Protein AF-X1QTD7-F1 (afdb_monomer)

Solvent-accessible surface area (backbone atoms only — not comparable to full-atom values): 6906 Å² total; per-resi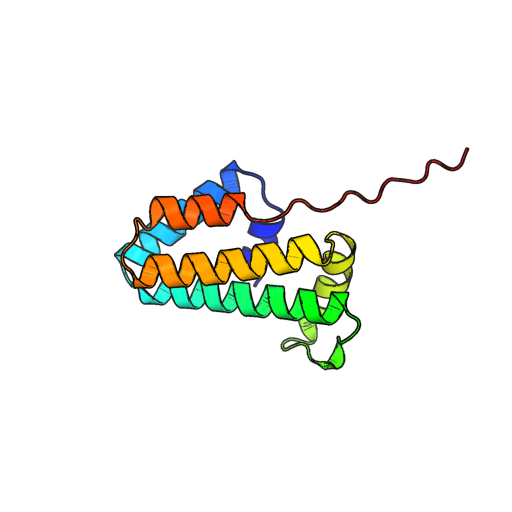due (Å²): 108,70,69,57,57,50,50,63,74,44,56,71,68,61,28,48,52,50,29,52,53,47,39,56,43,33,76,76,38,63,63,58,44,50,57,50,46,50,56,50,45,54,53,52,48,35,30,49,32,41,62,75,71,41,57,91,73,44,91,56,73,91,46,44,70,60,36,52,60,51,30,73,28,50,54,75,65,53,50,53,53,34,50,53,42,49,54,49,38,55,50,40,51,75,73,66,46,62,55,59,62,44,37,44,52,44,52,70,52,57,62,75,67,56,72,77,77,74,80,76,84,123

Organism: NCBI:txid412755

Structure (mmCIF, N/CA/C/O backbone):
data_AF-X1QTD7-F1
#
_entry.id   AF-X1QTD7-F1
#
loop_
_atom_site.group_PDB
_atom_site.id
_atom_site.type_symbol
_atom_site.label_atom_id
_atom_site.label_alt_id
_atom_site.label_comp_id
_atom_site.label_asym_id
_atom_site.label_entity_id
_atom_site.label_seq_id
_atom_site.pdbx_PDB_ins_code
_atom_site.Cartn_x
_atom_site.Cartn_y
_atom_site.Cartn_z
_atom_site.occupancy
_atom_site.B_iso_or_equiv
_atom_site.auth_seq_id
_atom_site.auth_comp_id
_atom_site.auth_asym_id
_atom_site.auth_atom_id
_atom_site.pdbx_PDB_model_num
ATOM 1 N N . ILE A 1 1 ? 5.231 9.646 5.948 1.00 81.19 1 ILE A N 1
ATOM 2 C CA . ILE A 1 1 ? 3.756 9.531 6.039 1.00 81.19 1 ILE A CA 1
ATOM 3 C C . ILE A 1 1 ? 3.070 10.509 5.088 1.00 81.19 1 ILE A C 1
ATOM 5 O O . ILE A 1 1 ? 2.343 10.047 4.223 1.00 81.19 1 ILE A O 1
ATOM 9 N N . GLU A 1 2 ? 3.385 11.810 5.117 1.00 86.69 2 GLU A N 1
ATOM 10 C CA . GLU A 1 2 ? 2.825 12.812 4.179 1.00 86.69 2 GLU A CA 1
ATOM 11 C C . GLU A 1 2 ? 2.850 12.384 2.703 1.00 86.69 2 GLU A C 1
ATOM 13 O O . GLU A 1 2 ? 1.838 12.435 2.011 1.00 86.69 2 GLU A O 1
ATOM 18 N N . ARG A 1 3 ? 3.988 11.865 2.221 1.00 90.31 3 ARG A N 1
ATOM 19 C CA . ARG A 1 3 ? 4.095 11.397 0.834 1.00 90.31 3 ARG A CA 1
ATOM 20 C C . ARG A 1 3 ? 3.134 10.249 0.499 1.00 90.31 3 ARG A C 1
ATOM 22 O O . ARG A 1 3 ? 2.594 10.226 -0.599 1.00 90.31 3 ARG A O 1
ATOM 29 N N . LEU A 1 4 ? 2.897 9.323 1.429 1.00 91.81 4 LEU A N 1
ATOM 30 C CA . LEU A 1 4 ? 1.926 8.236 1.254 1.00 91.81 4 LEU A CA 1
ATOM 31 C C . LEU A 1 4 ? 0.507 8.800 1.134 1.00 91.81 4 LEU A C 1
ATOM 33 O O . LEU A 1 4 ? -0.237 8.393 0.240 1.00 91.81 4 LEU A O 1
ATOM 37 N N . LEU A 1 5 ? 0.146 9.753 2.001 1.00 89.75 5 LEU A N 1
ATOM 38 C CA . LEU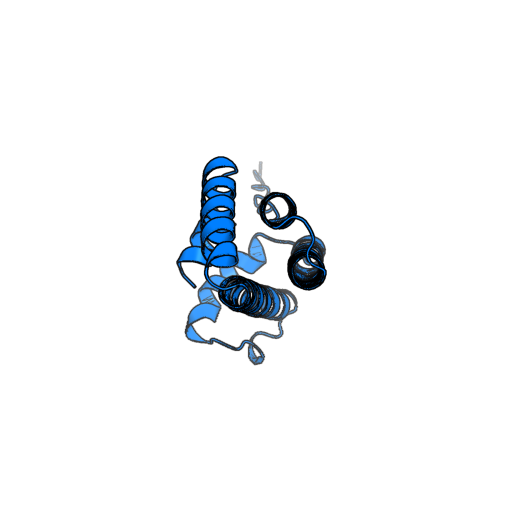 A 1 5 ? -1.168 10.403 1.985 1.00 89.75 5 LEU A CA 1
ATOM 39 C C . LEU A 1 5 ? -1.416 11.130 0.661 1.00 89.75 5 LEU A C 1
ATOM 41 O O . LEU A 1 5 ? -2.494 10.992 0.079 1.00 89.75 5 LEU A O 1
ATOM 45 N N . ASN A 1 6 ? -0.402 11.841 0.159 1.00 92.38 6 ASN A N 1
ATOM 46 C CA . ASN A 1 6 ? -0.473 12.524 -1.129 1.00 92.38 6 ASN A CA 1
ATOM 47 C C . ASN A 1 6 ? -0.720 11.519 -2.260 1.00 92.38 6 ASN A C 1
ATOM 49 O O . ASN A 1 6 ? -1.713 11.646 -2.962 1.00 92.38 6 ASN A O 1
ATOM 53 N N . ILE A 1 7 ? 0.097 10.464 -2.379 1.00 95.19 7 ILE A N 1
ATOM 54 C CA . ILE A 1 7 ? -0.051 9.461 -3.452 1.00 95.19 7 ILE A CA 1
ATOM 55 C C . ILE A 1 7 ? -1.376 8.691 -3.363 1.00 95.19 7 ILE A C 1
ATOM 57 O O . ILE A 1 7 ? -1.967 8.340 -4.384 1.00 95.19 7 ILE A O 1
ATOM 61 N N . THR A 1 8 ? -1.887 8.457 -2.154 1.00 91.56 8 THR A N 1
ATOM 62 C CA . THR A 1 8 ? -3.185 7.795 -1.970 1.00 91.56 8 THR A CA 1
ATOM 63 C C . THR A 1 8 ? -4.328 8.618 -2.576 1.00 91.56 8 THR A C 1
ATOM 65 O O . THR A 1 8 ? -5.233 8.050 -3.186 1.00 91.56 8 THR A O 1
ATOM 68 N N . ASN A 1 9 ? -4.268 9.948 -2.470 1.00 89.56 9 ASN A N 1
ATOM 69 C CA . ASN A 1 9 ? -5.277 10.859 -3.025 1.00 89.56 9 ASN A CA 1
ATOM 70 C C . ASN A 1 9 ? -4.936 11.386 -4.431 1.00 89.56 9 ASN A C 1
ATOM 72 O O . ASN A 1 9 ? -5.771 12.046 -5.043 1.00 89.56 9 ASN A O 1
ATOM 76 N N . ALA A 1 10 ? -3.735 11.092 -4.921 1.00 92.44 10 ALA A N 1
ATOM 77 C CA . ALA A 1 10 ? -3.216 11.543 -6.200 1.00 92.44 10 ALA A CA 1
ATOM 78 C C . ALA A 1 10 ? -3.923 10.894 -7.395 1.00 92.44 10 ALA A C 1
ATOM 80 O O . ALA A 1 10 ? -4.527 9.816 -7.282 1.00 92.44 10 ALA A O 1
ATOM 81 N N . ASP A 1 11 ? -3.790 11.533 -8.554 1.00 93.06 11 ASP A N 1
ATOM 82 C CA . ASP A 1 11 ? -4.270 10.983 -9.814 1.00 93.06 11 ASP A CA 1
ATOM 83 C C . ASP A 1 11 ? -3.354 9.871 -10.364 1.00 93.06 11 ASP A C 1
ATOM 85 O O . ASP A 1 11 ? -2.375 9.440 -9.748 1.00 93.06 11 ASP A O 1
ATOM 89 N N . CYS A 1 12 ? -3.708 9.337 -11.534 1.00 92.19 12 CYS A N 1
ATOM 90 C CA . CYS A 1 12 ? -2.940 8.262 -12.152 1.00 92.19 12 CYS A CA 1
ATOM 91 C C . CYS A 1 12 ? -1.519 8.715 -12.533 1.00 92.19 12 CYS A C 1
ATOM 93 O O . CYS A 1 12 ? -0.564 7.975 -12.318 1.00 92.19 12 CYS A O 1
ATOM 95 N N . GLU A 1 13 ? -1.356 9.923 -13.069 1.00 94.69 13 GLU A N 1
ATOM 96 C CA . GLU A 1 13 ? -0.067 10.421 -13.557 1.00 94.69 13 GLU A CA 1
ATOM 97 C C . GLU A 1 13 ? 0.936 10.587 -12.408 1.00 94.69 13 GLU A C 1
ATOM 99 O O . GLU A 1 13 ? 2.073 10.103 -12.474 1.00 94.69 13 GLU A O 1
ATOM 104 N N . GLU A 1 14 ? 0.491 11.186 -11.308 1.00 96.12 14 GLU A N 1
ATOM 105 C CA . GLU A 1 14 ? 1.283 11.363 -10.092 1.00 96.12 14 GLU A CA 1
ATOM 106 C C . GLU A 1 14 ? 1.677 10.016 -9.465 1.00 96.12 14 GLU A C 1
ATOM 108 O O . GLU A 1 14 ? 2.826 9.817 -9.052 1.00 96.12 14 GLU A O 1
ATOM 113 N N . ARG A 1 15 ? 0.755 9.045 -9.444 1.00 96.50 15 ARG A N 1
ATOM 114 C CA . ARG A 1 15 ? 1.036 7.690 -8.950 1.00 96.50 15 ARG A CA 1
ATOM 115 C C . ARG A 1 15 ? 2.079 6.974 -9.813 1.00 96.50 15 ARG A C 1
ATOM 117 O O . ARG A 1 15 ? 3.015 6.387 -9.273 1.00 96.50 15 ARG A O 1
ATOM 124 N N . PHE A 1 16 ? 1.979 7.046 -11.140 1.00 95.69 16 PHE A N 1
ATOM 125 C CA . PHE A 1 16 ? 2.973 6.445 -12.045 1.00 95.69 16 PHE A CA 1
ATOM 126 C C . PHE A 1 16 ? 4.340 7.138 -11.964 1.00 95.69 16 PHE A C 1
ATOM 128 O O . PHE A 1 16 ? 5.386 6.480 -12.032 1.00 95.69 16 PHE A O 1
ATOM 135 N N . THR A 1 17 ? 4.351 8.451 -11.742 1.00 97.00 17 THR A N 1
ATOM 136 C CA . THR A 1 17 ? 5.581 9.194 -11.443 1.00 97.00 17 THR A CA 1
ATOM 137 C C . THR A 1 17 ? 6.235 8.652 -10.173 1.00 97.00 17 THR A C 1
ATOM 139 O O . THR A 1 17 ? 7.421 8.314 -10.174 1.00 97.00 17 THR A O 1
ATOM 142 N N . TYR A 1 18 ? 5.455 8.445 -9.110 1.00 97.06 18 TYR A N 1
ATOM 143 C CA . TYR A 1 18 ? 5.959 7.841 -7.879 1.00 97.06 18 TYR A CA 1
ATOM 144 C C . TYR A 1 18 ? 6.4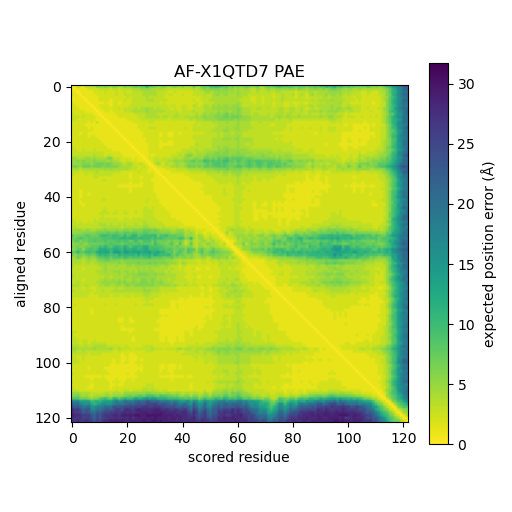47 6.395 -8.066 1.00 97.06 18 TYR A C 1
ATOM 146 O O . TYR A 1 18 ? 7.506 6.040 -7.546 1.00 97.06 18 TYR A O 1
ATOM 154 N N . ALA A 1 19 ? 5.756 5.572 -8.863 1.00 97.06 19 ALA A N 1
ATOM 155 C CA . ALA A 1 19 ? 6.242 4.235 -9.220 1.00 97.06 19 ALA A CA 1
ATOM 156 C C . ALA A 1 19 ? 7.622 4.295 -9.894 1.00 97.06 19 ALA A C 1
ATOM 158 O O . ALA A 1 19 ? 8.513 3.516 -9.554 1.00 97.06 19 ALA A O 1
ATOM 159 N N . THR A 1 20 ? 7.835 5.256 -10.797 1.00 96.94 20 THR A N 1
ATOM 160 C CA . THR A 1 20 ? 9.133 5.465 -11.459 1.00 96.94 20 THR A CA 1
ATOM 161 C C . THR A 1 20 ? 10.237 5.808 -10.456 1.00 96.94 20 THR A C 1
ATOM 163 O O . THR A 1 20 ? 11.345 5.271 -10.543 1.00 96.94 20 THR A O 1
ATOM 166 N N . GLU A 1 21 ? 9.943 6.642 -9.458 1.00 96.25 21 GLU A N 1
ATOM 167 C CA . GLU A 1 21 ? 10.892 6.942 -8.383 1.00 96.25 21 GLU A CA 1
ATOM 168 C C . GLU A 1 21 ? 11.227 5.707 -7.540 1.00 96.25 21 GLU A C 1
ATOM 170 O O . GLU A 1 21 ? 12.397 5.465 -7.232 1.00 96.25 21 GLU A O 1
ATOM 175 N N . LEU A 1 22 ? 10.225 4.896 -7.191 1.00 96.25 22 LEU A N 1
ATOM 176 C CA . LEU A 1 22 ? 10.433 3.652 -6.451 1.00 96.25 22 LEU A CA 1
ATOM 177 C C . LEU A 1 22 ? 11.284 2.655 -7.248 1.00 96.25 22 LEU A C 1
ATOM 179 O O . LEU A 1 22 ? 12.169 2.022 -6.677 1.00 96.25 22 LEU A O 1
ATOM 183 N N . VAL A 1 23 ? 11.111 2.564 -8.571 1.00 96.00 23 VAL A N 1
ATOM 184 C CA . VA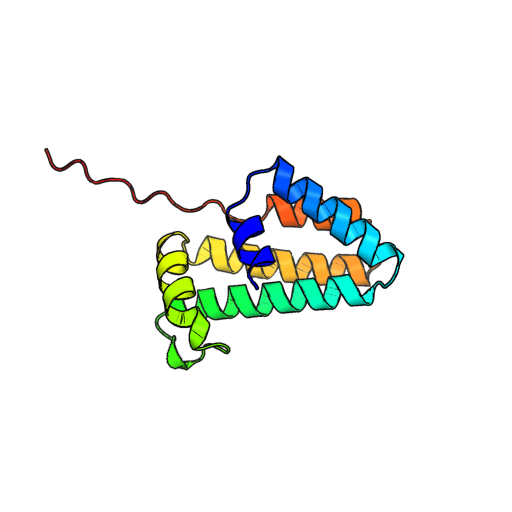L A 1 23 ? 11.976 1.747 -9.444 1.00 96.00 23 VAL A CA 1
ATOM 185 C C . VAL A 1 23 ? 13.432 2.223 -9.390 1.00 96.00 23 VAL A C 1
ATOM 187 O O . VAL A 1 23 ? 14.356 1.406 -9.280 1.00 96.00 23 VAL A O 1
ATOM 190 N N . ALA A 1 24 ? 13.657 3.540 -9.429 1.00 95.75 24 ALA A N 1
ATOM 191 C CA . ALA A 1 24 ? 14.995 4.114 -9.314 1.00 95.75 24 ALA A CA 1
ATOM 192 C C . ALA A 1 24 ? 15.627 3.805 -7.944 1.00 95.75 24 ALA A C 1
ATOM 194 O O . ALA A 1 24 ? 16.804 3.445 -7.869 1.00 95.75 24 ALA A O 1
ATOM 195 N N . GLN A 1 25 ? 14.845 3.871 -6.863 1.00 93.44 25 GLN A N 1
ATOM 196 C CA . GLN A 1 25 ? 15.293 3.482 -5.522 1.00 93.44 25 GLN A CA 1
ATOM 197 C C . GLN A 1 25 ? 15.604 1.985 -5.429 1.00 93.44 25 GLN A C 1
ATOM 199 O O . GLN A 1 25 ? 16.662 1.618 -4.916 1.00 93.44 25 GLN A O 1
ATOM 204 N N . PHE A 1 26 ? 14.742 1.128 -5.982 1.00 90.75 26 PHE A N 1
ATOM 205 C CA . PHE A 1 26 ? 14.925 -0.325 -5.991 1.00 90.75 26 PHE A CA 1
ATOM 206 C C . PHE A 1 26 ? 16.245 -0.729 -6.648 1.00 90.75 26 PHE A C 1
ATOM 208 O O . PHE A 1 26 ? 16.972 -1.578 -6.132 1.00 90.75 26 PHE A O 1
ATOM 215 N N . SER A 1 27 ? 16.574 -0.071 -7.762 1.00 89.19 27 SER A N 1
ATOM 216 C CA . SER A 1 27 ? 17.800 -0.312 -8.528 1.00 89.19 27 SER A CA 1
ATOM 217 C C . SER A 1 27 ? 19.064 0.042 -7.737 1.00 89.19 27 SER A C 1
ATOM 219 O O . SER A 1 27 ? 20.107 -0.575 -7.934 1.00 89.19 27 SER A O 1
ATOM 221 N N . ARG A 1 28 ? 18.974 1.014 -6.819 1.00 91.62 28 ARG A N 1
ATOM 222 C CA . ARG A 1 28 ? 20.084 1.439 -5.951 1.00 91.62 28 ARG A CA 1
ATOM 223 C C . ARG A 1 28 ? 20.195 0.584 -4.692 1.00 91.62 28 ARG A C 1
ATOM 225 O O . ARG A 1 28 ? 21.295 0.209 -4.298 1.00 91.62 28 ARG A O 1
ATOM 232 N N . ARG A 1 29 ? 19.062 0.307 -4.041 1.00 92.31 29 ARG A N 1
ATOM 233 C CA . ARG A 1 29 ? 18.968 -0.473 -2.802 1.00 92.31 29 ARG A CA 1
ATOM 234 C C . ARG A 1 29 ? 17.631 -1.204 -2.773 1.00 92.31 29 ARG A C 1
ATOM 236 O O . ARG A 1 29 ? 16.620 -0.618 -2.394 1.00 92.31 29 ARG A O 1
ATOM 243 N N . LYS A 1 30 ? 17.640 -2.505 -3.083 1.00 83.50 30 LYS A N 1
ATOM 244 C CA . LYS A 1 30 ? 16.429 -3.351 -3.085 1.00 83.50 30 LYS A CA 1
ATOM 245 C C . LYS A 1 30 ? 15.606 -3.225 -1.791 1.00 83.50 30 LYS A C 1
ATOM 247 O O . LYS A 1 30 ? 14.383 -3.173 -1.851 1.00 83.50 30 LYS A O 1
ATOM 252 N N . GLY A 1 31 ? 16.276 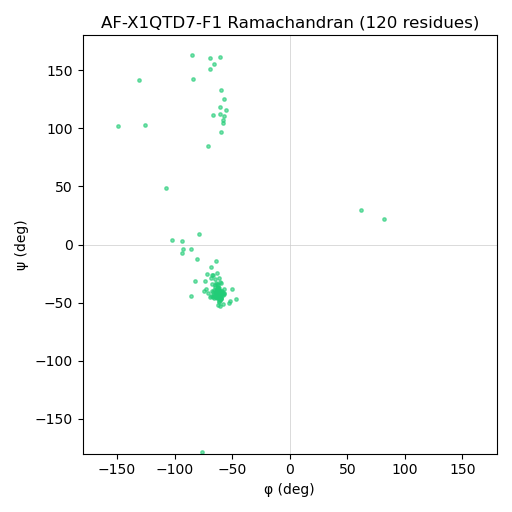-3.114 -0.638 1.00 90.88 31 GLY A N 1
ATOM 253 C CA . GLY A 1 31 ? 15.626 -2.959 0.670 1.00 90.88 31 GLY A CA 1
ATOM 254 C C . GLY A 1 31 ? 14.864 -1.643 0.866 1.00 90.88 31 GLY A C 1
ATOM 255 O O . GLY A 1 31 ? 13.886 -1.634 1.598 1.00 90.88 31 GLY A O 1
ATOM 256 N N . ALA A 1 32 ? 15.224 -0.557 0.165 1.00 92.06 32 ALA A N 1
ATOM 257 C CA . ALA A 1 32 ? 14.546 0.736 0.333 1.00 92.06 32 ALA A CA 1
ATOM 258 C C . ALA A 1 32 ? 13.059 0.667 -0.027 1.00 92.06 32 ALA A C 1
ATOM 260 O O . ALA A 1 32 ? 12.229 1.263 0.645 1.00 92.06 32 ALA A O 1
ATOM 261 N N . VAL A 1 33 ? 12.718 -0.070 -1.084 1.00 94.31 33 VAL A N 1
ATOM 262 C CA . VAL A 1 33 ? 11.316 -0.206 -1.490 1.00 94.31 33 VAL A CA 1
ATOM 263 C C . VAL A 1 33 ? 10.555 -1.121 -0.541 1.00 94.31 33 VAL A C 1
ATOM 265 O O . VAL A 1 33 ? 9.380 -0.879 -0.319 1.00 94.31 33 VAL A O 1
ATOM 268 N N . GLN A 1 34 ? 11.204 -2.120 0.062 1.00 95.81 34 GLN A N 1
ATOM 269 C CA . GLN A 1 34 ? 10.555 -2.943 1.089 1.00 95.81 34 GLN A CA 1
ATOM 270 C C . GLN A 1 34 ? 10.197 -2.095 2.316 1.00 95.81 34 GLN A C 1
ATOM 272 O O . GLN A 1 34 ? 9.050 -2.124 2.729 1.00 95.81 34 GLN A O 1
ATOM 277 N N . GLU A 1 35 ? 11.104 -1.228 2.784 1.00 95.75 35 GLU A N 1
ATOM 278 C CA . GLU A 1 35 ? 10.817 -0.269 3.868 1.00 95.75 35 GLU A CA 1
ATOM 279 C C . GLU A 1 35 ? 9.622 0.647 3.532 1.00 95.75 35 GLU A C 1
ATOM 281 O O . GLU A 1 35 ? 8.794 0.949 4.390 1.00 95.75 35 GLU A O 1
ATOM 286 N N . VAL A 1 36 ? 9.497 1.076 2.268 1.00 95.56 36 VAL A N 1
ATOM 287 C CA . VAL A 1 36 ? 8.330 1.845 1.811 1.00 95.56 36 VAL A CA 1
ATOM 288 C C . VAL A 1 36 ? 7.061 0.993 1.836 1.00 95.56 36 VAL A C 1
ATOM 290 O O . VAL A 1 36 ? 6.032 1.473 2.298 1.00 95.56 36 VAL A O 1
ATOM 293 N N . LEU A 1 37 ? 7.102 -0.247 1.348 1.00 96.75 37 LEU A N 1
ATOM 294 C CA . LEU A 1 37 ? 5.935 -1.133 1.351 1.00 96.75 37 LEU A CA 1
ATOM 295 C C . LEU A 1 37 ? 5.487 -1.488 2.772 1.00 96.75 37 LEU A C 1
ATOM 297 O O . LEU A 1 37 ? 4.284 -1.532 3.013 1.00 96.75 37 LEU A O 1
ATOM 301 N N . ASP A 1 38 ? 6.421 -1.669 3.703 1.00 95.94 38 ASP A N 1
ATOM 302 C CA . ASP A 1 38 ? 6.129 -1.905 5.119 1.00 95.94 38 ASP A CA 1
ATOM 303 C C . ASP A 1 38 ? 5.440 -0.682 5.738 1.00 95.94 38 ASP A C 1
ATOM 305 O O . ASP A 1 38 ? 4.378 -0.815 6.341 1.00 95.94 38 ASP A O 1
ATOM 309 N N . LEU A 1 39 ? 5.943 0.531 5.465 1.00 95.06 39 LEU A N 1
ATOM 310 C CA . LEU A 1 39 ? 5.282 1.774 5.884 1.00 95.06 39 LEU A CA 1
ATOM 311 C C . LEU A 1 39 ? 3.857 1.894 5.318 1.00 95.06 39 LEU A C 1
ATOM 313 O O . LEU A 1 39 ? 2.946 2.366 6.000 1.00 95.06 39 LEU A O 1
ATOM 317 N N . TRP A 1 40 ? 3.656 1.497 4.059 1.00 96.44 40 TRP A N 1
ATOM 318 C CA . TRP A 1 40 ? 2.322 1.463 3.463 1.00 96.44 40 TRP A CA 1
ATOM 319 C C . TRP A 1 40 ? 1.430 0.422 4.142 1.00 96.44 40 TRP A C 1
ATOM 321 O O . TRP A 1 40 ? 0.266 0.705 4.414 1.00 96.44 40 TRP A O 1
ATOM 331 N N . LEU A 1 41 ? 1.962 -0.761 4.439 1.00 96.31 41 LEU A N 1
ATOM 332 C CA . LEU A 1 41 ? 1.222 -1.832 5.091 1.00 96.31 41 LEU A CA 1
ATOM 333 C C . LEU A 1 41 ? 0.767 -1.433 6.499 1.00 96.31 41 LEU A C 1
ATOM 335 O O . LEU A 1 41 ? -0.405 -1.628 6.820 1.00 96.31 41 LEU A O 1
ATOM 339 N N . ASP A 1 42 ? 1.655 -0.838 7.295 1.00 94.62 42 ASP A N 1
ATOM 340 C CA . ASP A 1 42 ? 1.355 -0.367 8.650 1.00 94.62 42 ASP A CA 1
ATOM 341 C C . ASP A 1 42 ? 0.252 0.695 8.628 1.00 94.62 42 ASP A C 1
ATOM 343 O O . ASP A 1 42 ? -0.755 0.569 9.324 1.00 94.62 42 ASP A O 1
ATOM 347 N N . PHE A 1 43 ? 0.364 1.683 7.736 1.00 94.56 43 PHE A N 1
ATOM 348 C CA . PHE A 1 43 ? -0.650 2.727 7.605 1.00 94.56 43 PHE A CA 1
ATOM 349 C C . PHE A 1 43 ? -2.030 2.170 7.216 1.00 94.56 43 PHE A C 1
ATOM 351 O O . PHE A 1 43 ? -3.052 2.527 7.804 1.00 94.56 43 PHE A O 1
ATOM 358 N N . TRP A 1 44 ? -2.088 1.280 6.221 1.00 96.00 44 TRP A N 1
ATOM 359 C CA . TRP A 1 44 ? -3.359 0.703 5.771 1.00 96.00 44 TRP A CA 1
ATOM 360 C C . TRP A 1 44 ? -3.946 -0.298 6.773 1.00 96.00 44 TRP A C 1
ATOM 362 O O . TRP A 1 44 ? -5.167 -0.468 6.823 1.00 96.00 44 TRP A O 1
ATOM 372 N N . ARG A 1 45 ? -3.108 -0.924 7.605 1.00 95.44 45 ARG A N 1
ATOM 373 C CA . ARG A 1 45 ? -3.544 -1.726 8.750 1.00 95.44 45 ARG A CA 1
ATOM 374 C C . ARG A 1 45 ? -4.169 -0.854 9.837 1.00 95.44 45 ARG A C 1
ATOM 376 O O . ARG A 1 45 ? -5.233 -1.213 10.331 1.00 95.44 45 ARG A O 1
ATOM 383 N N . ASP A 1 46 ? -3.571 0.282 10.171 1.00 94.38 46 ASP A N 1
ATOM 384 C CA . ASP A 1 46 ? -4.161 1.214 11.137 1.00 94.38 46 ASP A CA 1
ATOM 385 C C . ASP A 1 46 ? -5.497 1.768 10.613 1.00 94.38 46 ASP A C 1
ATOM 387 O O . ASP A 1 46 ? -6.489 1.812 11.341 1.00 94.38 46 ASP A O 1
ATOM 391 N N . LEU A 1 47 ? -5.586 2.054 9.310 1.00 94.12 47 LEU A N 1
ATOM 392 C CA . LEU A 1 47 ? -6.848 2.427 8.663 1.00 94.12 47 LEU A CA 1
ATOM 393 C C . LEU A 1 47 ? -7.917 1.327 8.782 1.00 94.12 47 LEU A C 1
ATOM 395 O O . LEU A 1 47 ? -9.091 1.620 9.018 1.00 94.12 47 LEU A O 1
ATOM 399 N N . LEU A 1 48 ? -7.523 0.059 8.629 1.00 95.19 48 LEU A N 1
ATOM 400 C CA . LEU A 1 48 ? -8.402 -1.091 8.836 1.00 95.19 48 LEU A CA 1
ATOM 401 C C . LEU A 1 48 ? -8.904 -1.157 10.283 1.00 95.19 48 LEU A C 1
ATOM 403 O O . LEU A 1 48 ? -10.102 -1.351 10.482 1.00 95.19 48 LEU A O 1
ATOM 407 N N . LEU A 1 49 ? -8.014 -0.987 11.266 1.00 94.44 49 LEU A N 1
ATOM 408 C CA . LEU A 1 49 ? -8.348 -1.008 12.693 1.00 94.44 49 LEU A CA 1
ATOM 409 C C . LEU A 1 49 ? -9.359 0.087 13.045 1.00 94.44 49 LEU A C 1
ATOM 411 O O . LEU A 1 49 ? -10.392 -0.206 13.646 1.00 94.44 49 LEU A O 1
ATOM 415 N N . VAL A 1 50 ? -9.136 1.312 12.567 1.00 93.56 50 VAL A N 1
ATOM 416 C CA . VAL A 1 50 ? -10.089 2.419 12.731 1.00 93.56 50 VAL A CA 1
ATOM 417 C C . VAL A 1 50 ? -11.429 2.102 12.061 1.00 93.56 50 VAL A C 1
ATOM 419 O O . VAL A 1 50 ? -12.485 2.309 12.658 1.00 93.56 50 VAL A O 1
ATOM 422 N N . LYS A 1 51 ? -11.423 1.539 10.842 1.00 92.94 51 LYS A N 1
ATOM 423 C CA . LYS A 1 51 ? -12.658 1.185 10.116 1.00 92.94 51 LYS A CA 1
ATOM 424 C C . LYS A 1 51 ? -13.522 0.170 10.872 1.00 92.94 51 LYS A C 1
ATOM 426 O O . LYS A 1 51 ? -14.745 0.211 10.732 1.00 92.94 51 LYS A O 1
ATOM 431 N N . VAL A 1 52 ? -12.911 -0.735 11.638 1.00 93.88 52 VAL A N 1
ATOM 432 C CA . VAL A 1 52 ? -13.623 -1.749 12.438 1.00 93.88 52 VAL A CA 1
ATOM 433 C C . VAL A 1 52 ? -13.885 -1.318 13.886 1.00 93.88 52 VAL A C 1
ATOM 435 O O . VAL A 1 52 ? -14.463 -2.095 14.641 1.00 93.88 52 VAL A O 1
ATOM 438 N N . GLY A 1 53 ? -13.525 -0.086 14.259 1.00 90.31 53 GLY A N 1
ATOM 439 C CA . GLY A 1 53 ? -13.778 0.472 15.589 1.00 90.31 53 GLY A CA 1
ATOM 440 C C . GLY A 1 53 ? -12.762 0.071 16.661 1.00 90.31 53 GLY A C 1
ATOM 441 O O . GLY A 1 53 ? -13.095 0.140 17.837 1.00 90.31 53 GLY A O 1
ATOM 442 N N . CYS A 1 54 ? -11.555 -0.341 16.267 1.00 90.50 54 CYS A N 1
ATOM 443 C CA . CYS A 1 54 ? -10.450 -0.708 17.161 1.00 90.50 54 CYS A CA 1
ATOM 444 C C . CYS A 1 54 ? -9.340 0.360 17.145 1.00 90.50 54 CYS A C 1
ATOM 446 O O . CYS A 1 54 ? -8.167 0.039 16.933 1.00 90.50 54 CYS A O 1
ATOM 448 N N . SER A 1 55 ? -9.701 1.637 17.296 1.00 85.44 55 SER A N 1
ATOM 449 C CA . SER A 1 55 ? -8.745 2.756 17.235 1.00 85.44 55 SER A CA 1
ATOM 450 C C . SER A 1 55 ? -7.690 2.705 18.343 1.00 85.44 55 SER A C 1
ATOM 452 O O . SER A 1 55 ? -6.589 3.202 18.162 1.00 85.44 55 SER A O 1
ATOM 454 N N . GLU A 1 56 ? -7.972 2.048 19.466 1.00 84.56 56 GLU A N 1
ATOM 455 C CA . GLU A 1 56 ? -7.035 1.855 20.576 1.00 84.56 56 GLU A CA 1
ATOM 456 C C . GLU A 1 56 ? -5.803 1.005 20.219 1.00 84.56 56 GLU A C 1
ATOM 458 O O . GLU A 1 56 ? -4.836 0.975 20.978 1.00 84.56 56 GLU A O 1
ATOM 463 N N . ALA A 1 57 ? -5.844 0.298 19.087 1.0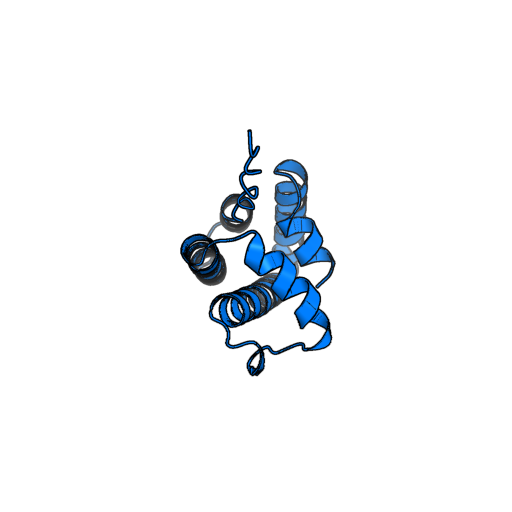0 84.00 57 ALA A N 1
ATOM 464 C CA . ALA A 1 57 ? -4.777 -0.579 18.617 1.00 84.00 57 ALA A CA 1
ATOM 465 C C . ALA A 1 57 ? -3.924 0.033 17.488 1.00 84.00 57 ALA A C 1
ATOM 467 O O . ALA A 1 57 ? -3.071 -0.674 16.948 1.00 84.00 57 ALA A O 1
ATOM 468 N N . ILE A 1 58 ? -4.158 1.297 17.106 1.00 86.81 58 ILE A N 1
ATOM 469 C CA . ILE A 1 58 ? -3.343 1.978 16.086 1.00 86.81 58 ILE A CA 1
ATOM 470 C C . ILE A 1 58 ? -1.935 2.268 16.606 1.00 86.81 58 ILE A C 1
ATOM 472 O O . ILE A 1 58 ? -1.718 2.467 17.802 1.00 86.81 58 ILE A O 1
ATOM 476 N N . THR A 1 59 ? -0.974 2.311 15.688 1.00 80.31 59 THR A N 1
ATOM 477 C CA . THR A 1 59 ? 0.445 2.471 16.023 1.00 80.31 59 THR A CA 1
ATOM 478 C C . THR A 1 59 ? 0.817 3.938 16.258 1.00 80.31 59 THR A C 1
ATOM 480 O O . THR A 1 59 ? 1.692 4.222 17.075 1.00 80.31 59 THR A O 1
ATOM 483 N N . ASP A 1 60 ? 0.146 4.869 15.571 1.00 76.62 60 ASP A N 1
ATOM 484 C CA . ASP A 1 60 ? 0.420 6.309 15.635 1.00 76.62 60 ASP A CA 1
ATOM 485 C C . ASP A 1 60 ? -0.845 7.107 15.997 1.00 76.62 60 ASP A C 1
ATOM 487 O O . ASP A 1 60 ? -1.737 7.325 15.172 1.00 76.62 60 ASP A O 1
ATOM 491 N N . VAL A 1 61 ? -0.919 7.541 17.258 1.00 75.44 61 VAL A N 1
ATOM 492 C CA . VAL A 1 61 ? -2.066 8.280 17.810 1.00 75.44 61 VAL A CA 1
ATOM 493 C C . VAL A 1 61 ? -2.193 9.676 17.193 1.00 75.44 61 VAL A C 1
ATOM 495 O O . VAL A 1 61 ? -3.308 10.169 17.026 1.00 75.44 61 VAL A O 1
ATOM 498 N N . ASP A 1 62 ? -1.090 10.296 16.764 1.00 79.69 62 ASP A N 1
ATOM 499 C CA . ASP A 1 62 ? -1.130 11.627 16.142 1.00 79.69 62 ASP A CA 1
ATOM 500 C C . ASP A 1 62 ? -1.823 11.589 14.766 1.00 79.69 62 ASP A C 1
ATOM 502 O O . ASP A 1 62 ? -2.322 12.605 14.270 1.00 79.69 62 ASP A O 1
ATOM 506 N N . LEU A 1 63 ? -1.919 10.402 14.155 1.00 82.75 63 LEU A N 1
ATOM 507 C CA . LEU A 1 63 ? -2.613 10.179 12.888 1.00 82.75 63 LEU A CA 1
ATOM 508 C C . LEU A 1 63 ? -4.071 9.754 13.043 1.00 82.75 63 LEU A C 1
ATOM 510 O O . LEU A 1 63 ? -4.760 9.655 12.024 1.00 82.75 63 LEU A O 1
ATOM 514 N N . GLU A 1 64 ? -4.570 9.547 14.264 1.00 86.19 64 GLU A N 1
ATOM 515 C CA . GLU A 1 64 ? -5.917 9.018 14.509 1.00 86.19 64 GLU A CA 1
ATOM 516 C C . GLU A 1 64 ? -6.990 9.823 13.767 1.00 86.19 64 GLU A C 1
ATOM 518 O O . GLU A 1 64 ? -7.783 9.262 13.011 1.00 86.19 64 GLU A O 1
ATOM 523 N N . ALA A 1 65 ? -6.972 11.153 13.897 1.00 87.31 65 ALA A N 1
ATOM 524 C CA . ALA A 1 65 ? -7.940 12.024 13.229 1.00 87.31 65 ALA A CA 1
ATOM 525 C C . ALA A 1 65 ? -7.895 11.882 11.695 1.00 87.31 65 ALA A C 1
ATOM 527 O O . ALA A 1 65 ? -8.934 11.839 11.034 1.00 87.31 65 ALA A O 1
ATOM 528 N N . THR A 1 66 ? -6.694 11.752 11.125 1.00 88.56 66 THR A N 1
ATOM 529 C CA . THR A 1 66 ? -6.506 11.552 9.680 1.00 88.56 66 THR A CA 1
ATOM 530 C C . THR A 1 66 ? -7.047 10.192 9.244 1.00 88.56 66 THR A C 1
ATOM 532 O O . THR A 1 66 ? -7.756 10.097 8.240 1.00 88.56 66 THR A O 1
ATOM 535 N N . LEU A 1 67 ? -6.758 9.139 10.011 1.00 90.38 67 LEU A N 1
ATOM 536 C CA . LEU A 1 67 ? -7.232 7.782 9.748 1.00 90.38 67 LEU A CA 1
ATOM 537 C C . LEU A 1 67 ? -8.756 7.686 9.849 1.00 90.38 67 LEU A C 1
ATOM 539 O O . LEU A 1 67 ? -9.374 7.061 8.991 1.00 90.38 67 LEU A O 1
ATOM 543 N N . VAL A 1 68 ? -9.376 8.346 10.831 1.00 89.31 68 VAL A N 1
ATOM 544 C CA . VAL A 1 68 ? -10.839 8.405 10.984 1.00 89.31 68 VAL A CA 1
ATOM 545 C C . VAL A 1 68 ? -11.492 9.048 9.762 1.00 89.31 68 VAL A C 1
ATOM 547 O O . VAL A 1 68 ? -12.431 8.479 9.199 1.00 89.31 68 VAL A O 1
ATOM 550 N N . GLU A 1 69 ? -10.988 10.193 9.300 1.00 89.06 69 GLU A N 1
ATOM 551 C CA . GLU A 1 69 ? -11.532 10.853 8.107 1.00 89.06 69 GLU A CA 1
ATOM 552 C C . GLU A 1 69 ? -11.307 10.031 6.831 1.00 89.06 69 GLU A C 1
ATOM 554 O O . GLU A 1 69 ? -12.203 9.917 5.988 1.00 89.06 69 GLU A O 1
ATOM 559 N N . MET A 1 70 ? -10.144 9.392 6.689 1.00 89.12 70 MET A N 1
ATOM 560 C CA . MET A 1 70 ? -9.877 8.505 5.556 1.00 89.12 70 MET A CA 1
ATOM 561 C C . MET A 1 70 ? -10.761 7.257 5.578 1.00 89.12 70 MET A C 1
ATOM 563 O O . MET A 1 70 ? -11.281 6.867 4.531 1.00 89.12 70 MET A O 1
ATOM 567 N N . ALA A 1 71 ? -10.993 6.655 6.747 1.00 90.44 71 ALA A N 1
ATOM 568 C CA . ALA A 1 71 ? -11.787 5.438 6.893 1.00 90.44 71 ALA A CA 1
ATOM 569 C C . ALA A 1 71 ? -13.233 5.645 6.431 1.00 90.44 71 ALA A C 1
ATOM 571 O O . ALA A 1 71 ? -13.866 4.711 5.937 1.00 90.44 71 ALA A O 1
ATOM 572 N N . ARG A 1 72 ? -13.769 6.868 6.523 1.00 90.38 72 ARG A N 1
ATOM 573 C CA . ARG A 1 72 ? -15.095 7.204 5.977 1.00 90.38 72 ARG A CA 1
ATOM 574 C C . ARG A 1 72 ? -15.165 7.050 4.460 1.00 90.38 72 ARG A C 1
ATOM 576 O O . ARG A 1 72 ? -16.207 6.654 3.955 1.00 90.38 72 ARG A O 1
ATOM 583 N N . GLY A 1 73 ? -14.069 7.325 3.753 1.00 91.12 73 GLY A N 1
ATOM 584 C CA . GLY A 1 73 ? -14.008 7.304 2.291 1.00 91.12 73 GLY A CA 1
ATOM 585 C C . GLY A 1 73 ? -13.713 5.941 1.667 1.00 91.12 73 GLY A C 1
ATOM 586 O O . GLY A 1 73 ? -13.692 5.854 0.446 1.00 91.12 73 GLY A O 1
ATOM 587 N N . TYR A 1 74 ? -13.458 4.895 2.455 1.00 93.69 74 TYR A N 1
ATOM 588 C CA . TYR A 1 74 ? -13.167 3.558 1.932 1.00 93.69 74 TYR A CA 1
ATOM 589 C C . TYR A 1 74 ? -14.003 2.497 2.628 1.00 93.69 74 TYR A C 1
ATOM 591 O O . TYR A 1 74 ? -14.186 2.534 3.846 1.00 93.69 74 TYR A O 1
ATOM 599 N N . ASN A 1 75 ? -14.467 1.499 1.884 1.00 93.88 75 ASN A N 1
ATOM 600 C CA . ASN A 1 75 ? -15.115 0.333 2.469 1.00 93.88 75 ASN A CA 1
ATOM 601 C C . ASN A 1 75 ? -14.089 -0.734 2.906 1.00 93.88 75 ASN A C 1
ATOM 603 O O . ASN A 1 75 ? -12.930 -0.751 2.485 1.00 93.88 75 ASN A O 1
ATOM 607 N N . LEU A 1 76 ? -14.531 -1.664 3.756 1.00 94.88 76 LEU A N 1
ATOM 608 C CA . LEU A 1 76 ? -13.677 -2.714 4.324 1.00 94.88 76 LEU A CA 1
ATOM 609 C C . LEU A 1 76 ? -13.048 -3.624 3.252 1.00 94.88 76 LEU A C 1
ATOM 611 O O . LEU A 1 76 ? -11.929 -4.110 3.413 1.00 94.88 76 LEU A O 1
ATOM 615 N N . THR A 1 77 ? -13.764 -3.864 2.153 1.00 95.81 77 THR A N 1
ATOM 616 C CA . THR A 1 77 ? -13.285 -4.691 1.042 1.00 95.81 77 THR A CA 1
ATOM 617 C C . THR A 1 77 ? -12.174 -3.989 0.264 1.00 95.81 77 THR A C 1
ATOM 619 O O . THR A 1 77 ? -11.177 -4.636 -0.042 1.00 95.81 77 THR A O 1
ATOM 622 N N . GLN A 1 78 ? -12.295 -2.684 0.003 1.00 96.88 78 GLN A N 1
ATOM 623 C CA . GLN A 1 78 ? -11.253 -1.878 -0.642 1.00 96.88 78 GLN A CA 1
ATOM 624 C C . GLN A 1 78 ? -9.967 -1.856 0.187 1.00 96.88 78 GLN A C 1
ATOM 626 O O . GLN A 1 78 ? -8.896 -2.143 -0.343 1.00 96.88 78 GLN A O 1
ATOM 631 N N . ILE A 1 79 ? -10.083 -1.586 1.493 1.00 96.88 79 ILE A N 1
ATOM 632 C CA . ILE A 1 79 ? -8.938 -1.558 2.415 1.00 96.88 79 ILE A CA 1
ATOM 633 C C . ILE A 1 79 ? -8.220 -2.914 2.403 1.00 96.88 79 ILE A C 1
ATOM 635 O O . ILE A 1 79 ? -7.016 -2.983 2.158 1.00 96.88 79 ILE A O 1
ATOM 639 N N . ARG A 1 80 ? -8.962 -4.014 2.588 1.00 97.50 80 ARG A N 1
ATOM 640 C CA . ARG A 1 80 ? -8.390 -5.369 2.595 1.00 97.50 80 ARG A CA 1
ATOM 641 C C . ARG A 1 80 ? -7.759 -5.751 1.253 1.00 97.50 80 ARG A C 1
ATOM 643 O O . ARG A 1 80 ? -6.692 -6.356 1.234 1.00 97.50 80 ARG A O 1
ATOM 650 N N . ALA A 1 81 ? -8.401 -5.414 0.135 1.00 98.06 81 ALA A N 1
ATOM 651 C CA . ALA A 1 81 ? -7.866 -5.697 -1.195 1.00 98.06 81 ALA A CA 1
ATOM 652 C C . ALA A 1 81 ? -6.536 -4.971 -1.435 1.00 98.06 81 ALA A C 1
ATOM 654 O O . ALA A 1 81 ? -5.606 -5.548 -2.005 1.00 98.06 81 ALA A O 1
ATOM 655 N N . PHE A 1 82 ? -6.420 -3.731 -0.961 1.00 98.19 82 PHE A N 1
ATOM 656 C CA . PHE A 1 82 ? -5.196 -2.971 -1.134 1.00 98.19 82 PHE A CA 1
ATOM 657 C C . PHE A 1 82 ? -4.061 -3.449 -0.220 1.00 98.19 82 PHE A C 1
ATOM 659 O O . PHE A 1 82 ? -2.943 -3.621 -0.699 1.00 98.19 82 PHE A O 1
ATOM 666 N N . ILE A 1 83 ? -4.355 -3.801 1.038 1.00 98.44 83 ILE A N 1
ATOM 667 C CA . ILE A 1 83 ? -3.406 -4.490 1.935 1.00 98.44 83 ILE A CA 1
ATOM 668 C C . ILE A 1 83 ? -2.823 -5.739 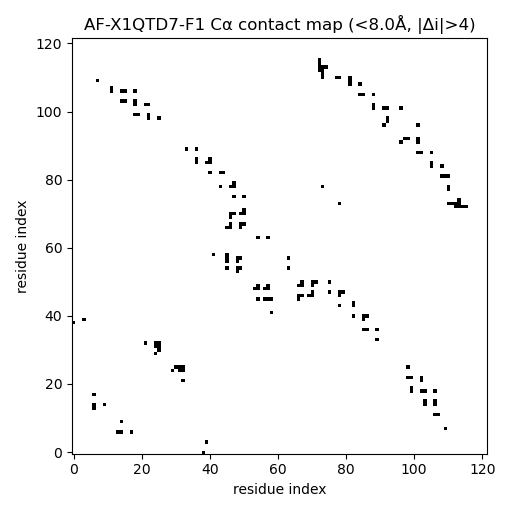1.258 1.00 98.44 83 ILE A C 1
ATOM 670 O O . ILE A 1 83 ? -1.604 -5.907 1.197 1.00 98.44 83 ILE A O 1
ATOM 674 N N . ASN A 1 84 ? -3.682 -6.582 0.677 1.00 98.50 84 ASN A N 1
ATOM 675 C CA . ASN A 1 84 ? -3.242 -7.780 -0.040 1.00 98.50 84 ASN A CA 1
ATOM 676 C C . ASN A 1 84 ? -2.369 -7.437 -1.260 1.00 98.50 84 ASN A C 1
ATOM 678 O O . ASN A 1 84 ? -1.415 -8.153 -1.558 1.00 98.50 84 ASN A O 1
ATOM 682 N N . SER A 1 85 ? -2.674 -6.339 -1.958 1.00 98.62 85 SER A N 1
ATOM 683 C CA . SER A 1 85 ? -1.896 -5.873 -3.114 1.00 98.62 85 SER A CA 1
ATOM 684 C C . SER A 1 85 ? -0.495 -5.403 -2.707 1.00 98.62 85 SER A C 1
ATOM 686 O O . SER A 1 85 ? 0.473 -5.741 -3.385 1.00 98.62 85 SER A O 1
ATOM 688 N N . ILE A 1 86 ? -0.363 -4.701 -1.572 1.00 98.56 86 ILE A N 1
ATOM 689 C CA . ILE A 1 86 ? 0.936 -4.303 -0.998 1.00 98.56 86 ILE A CA 1
ATOM 690 C C . ILE A 1 86 ? 1.768 -5.548 -0.660 1.00 98.56 86 ILE A C 1
ATOM 692 O O . ILE A 1 86 ? 2.926 -5.654 -1.071 1.00 98.56 86 ILE A O 1
ATOM 696 N N . GLN A 1 87 ? 1.172 -6.519 0.038 1.00 98.50 87 GLN A N 1
ATOM 697 C CA . GLN A 1 87 ? 1.848 -7.767 0.413 1.00 98.50 87 GLN A CA 1
ATOM 698 C C . GLN A 1 87 ? 2.308 -8.563 -0.817 1.00 98.50 87 GLN A C 1
ATOM 700 O O . GLN A 1 87 ? 3.451 -9.027 -0.867 1.00 98.50 87 GLN A O 1
ATOM 705 N N . ALA A 1 88 ? 1.442 -8.683 -1.827 1.00 98.50 88 ALA A N 1
ATOM 706 C CA . ALA A 1 88 ? 1.762 -9.355 -3.081 1.00 98.50 88 ALA A CA 1
ATOM 707 C C . ALA A 1 88 ? 2.901 -8.650 -3.831 1.00 98.50 88 ALA A C 1
ATOM 709 O O . ALA A 1 88 ? 3.822 -9.319 -4.298 1.00 98.50 88 ALA A O 1
ATOM 710 N N . ALA A 1 89 ? 2.884 -7.316 -3.901 1.00 98.31 89 ALA A N 1
ATOM 711 C CA . ALA A 1 89 ? 3.957 -6.542 -4.519 1.00 98.31 89 ALA A CA 1
ATOM 712 C C . ALA A 1 89 ? 5.301 -6.766 -3.806 1.00 98.31 89 ALA A C 1
ATOM 714 O O . ALA A 1 89 ? 6.315 -7.021 -4.458 1.00 98.31 89 ALA A O 1
ATOM 715 N N . GLY A 1 90 ? 5.308 -6.750 -2.469 1.00 97.69 90 GLY A N 1
ATOM 716 C CA . GLY A 1 90 ? 6.505 -7.029 -1.673 1.00 97.69 90 GLY A CA 1
ATOM 717 C C . GLY A 1 90 ? 7.102 -8.405 -1.970 1.00 97.69 90 GLY A C 1
ATOM 718 O O . GLY A 1 90 ? 8.317 -8.520 -2.157 1.00 97.69 90 GLY A O 1
ATOM 719 N N . GLU A 1 91 ? 6.255 -9.431 -2.083 1.00 98.06 91 GLU A N 1
ATOM 720 C CA . GLU A 1 91 ? 6.684 -10.792 -2.412 1.00 98.06 91 GLU A CA 1
ATOM 721 C C . GLU A 1 91 ? 7.193 -10.922 -3.850 1.00 98.06 91 GLU A C 1
ATOM 723 O O . GLU A 1 91 ? 8.275 -11.463 -4.075 1.00 98.06 91 GLU A O 1
ATOM 728 N N . GLN A 1 92 ? 6.480 -10.358 -4.824 1.00 98.12 92 GLN A N 1
ATOM 729 C CA . GLN A 1 92 ? 6.899 -10.363 -6.227 1.00 98.12 92 GLN A CA 1
ATOM 730 C C . GLN A 1 92 ? 8.278 -9.711 -6.406 1.00 98.12 92 GLN A C 1
ATOM 732 O O . GLN A 1 92 ? 9.132 -10.244 -7.118 1.00 98.12 92 GLN A O 1
ATOM 737 N N . LEU A 1 93 ? 8.542 -8.597 -5.712 1.00 96.69 93 LEU A N 1
ATOM 738 C CA . LEU A 1 93 ? 9.856 -7.950 -5.730 1.00 96.69 93 LEU A CA 1
ATOM 739 C C . LEU A 1 93 ? 10.956 -8.834 -5.120 1.00 96.69 93 LEU A C 1
ATOM 741 O O . LEU A 1 93 ? 12.065 -8.878 -5.659 1.00 96.69 93 LEU A O 1
ATOM 745 N N . ARG A 1 94 ? 10.672 -9.562 -4.028 1.00 95.62 94 ARG A N 1
ATOM 746 C CA . ARG A 1 94 ? 11.619 -10.529 -3.432 1.00 95.62 94 ARG A CA 1
ATOM 747 C C . ARG A 1 94 ? 11.915 -11.696 -4.371 1.00 95.62 94 ARG A C 1
ATOM 749 O O . ARG A 1 94 ? 13.057 -12.146 -4.443 1.00 95.62 94 ARG A O 1
ATOM 756 N N . GLN A 1 95 ? 10.921 -12.121 -5.143 1.00 96.38 95 GLN A N 1
ATOM 757 C CA . GLN A 1 95 ? 11.045 -13.163 -6.163 1.00 96.38 95 GLN A CA 1
ATOM 758 C C . GLN A 1 95 ? 11.676 -12.667 -7.479 1.00 96.38 95 GLN A C 1
ATOM 760 O O . GLN A 1 95 ? 11.747 -13.416 -8.449 1.00 96.38 95 GLN A O 1
ATOM 765 N N . ASN A 1 96 ? 12.201 -11.435 -7.513 1.00 93.94 96 ASN A N 1
ATOM 766 C CA . ASN A 1 96 ? 12.832 -10.807 -8.681 1.00 93.94 96 ASN A CA 1
ATOM 767 C C . ASN A 1 96 ? 11.891 -10.628 -9.890 1.00 93.94 96 ASN A C 1
ATOM 769 O O . ASN A 1 96 ? 12.353 -10.602 -11.033 1.00 93.94 96 ASN A O 1
ATOM 773 N N . ALA A 1 97 ? 10.584 -10.463 -9.658 1.00 96.50 97 ALA A N 1
A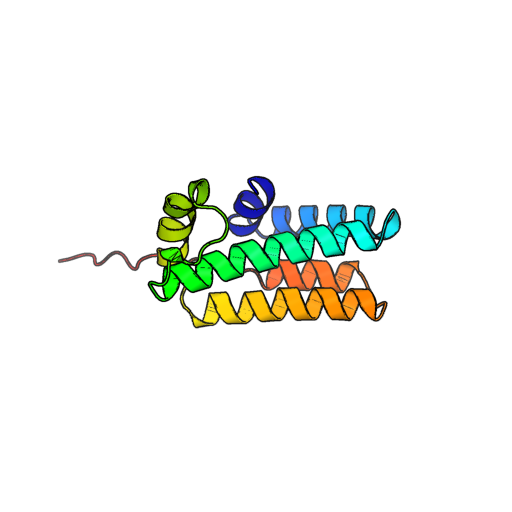TOM 774 C CA . ALA A 1 97 ? 9.672 -9.984 -10.694 1.00 96.50 97 ALA A CA 1
ATOM 775 C C . ALA A 1 97 ? 10.083 -8.581 -11.181 1.00 96.50 97 ALA A C 1
ATOM 777 O O . ALA A 1 97 ? 10.812 -7.858 -10.498 1.00 96.50 97 ALA A O 1
ATOM 778 N N . ASN A 1 98 ? 9.605 -8.180 -12.364 1.00 96.94 98 ASN A N 1
ATOM 779 C CA . ASN A 1 98 ? 9.928 -6.876 -12.948 1.00 96.94 98 ASN A CA 1
ATOM 780 C C . ASN A 1 98 ? 9.458 -5.729 -12.026 1.00 96.94 98 ASN A C 1
ATOM 782 O O . ASN A 1 98 ? 8.247 -5.518 -11.917 1.00 96.94 98 ASN A O 1
ATOM 786 N N . PRO A 1 99 ? 10.373 -4.942 -11.421 1.00 96.06 99 PRO A N 1
ATOM 787 C CA . PRO A 1 99 ? 9.992 -3.948 -10.422 1.00 96.06 99 PRO A CA 1
ATOM 788 C C . PRO A 1 99 ? 9.073 -2.858 -10.960 1.00 96.06 99 PRO A C 1
ATOM 790 O O . PRO A 1 99 ? 8.189 -2.407 -10.243 1.00 96.06 99 PRO A O 1
ATOM 793 N N . ARG A 1 100 ? 9.247 -2.456 -12.227 1.00 97.00 100 ARG A N 1
ATOM 794 C CA . ARG A 1 100 ? 8.396 -1.437 -12.848 1.00 97.00 100 ARG A CA 1
ATOM 795 C C . ARG A 1 100 ? 6.953 -1.911 -12.916 1.00 97.00 100 ARG A C 1
ATOM 797 O O . ARG A 1 100 ? 6.077 -1.229 -12.404 1.00 97.00 100 ARG A O 1
ATOM 804 N N . LEU A 1 101 ? 6.732 -3.103 -13.467 1.00 98.06 101 LEU A N 1
ATOM 805 C CA . LEU A 1 101 ? 5.386 -3.652 -13.608 1.00 98.06 101 LEU A CA 1
ATOM 806 C C . LEU A 1 101 ? 4.714 -3.845 -12.243 1.00 98.06 101 LEU A C 1
ATOM 808 O O . LEU A 1 101 ? 3.565 -3.459 -12.069 1.00 98.06 101 LEU A O 1
ATOM 812 N N . VAL A 1 102 ? 5.436 -4.409 -11.271 1.00 98.31 102 VAL A N 1
ATOM 813 C CA . VAL A 1 102 ? 4.904 -4.640 -9.919 1.00 98.31 102 VAL A CA 1
ATOM 814 C C . VAL A 1 102 ? 4.467 -3.328 -9.264 1.00 98.31 102 VAL A C 1
ATOM 816 O O . VAL A 1 102 ? 3.374 -3.245 -8.707 1.00 98.31 102 VAL A O 1
ATOM 819 N N . LEU A 1 103 ? 5.301 -2.289 -9.352 1.00 98.00 103 LEU A N 1
ATOM 820 C CA . LEU A 1 103 ? 5.030 -1.001 -8.718 1.00 98.00 103 LEU A CA 1
ATOM 821 C C . LEU A 1 103 ? 3.925 -0.218 -9.440 1.00 98.00 103 LEU A C 1
ATOM 823 O O . LEU A 1 103 ? 3.078 0.368 -8.775 1.00 98.00 103 LEU A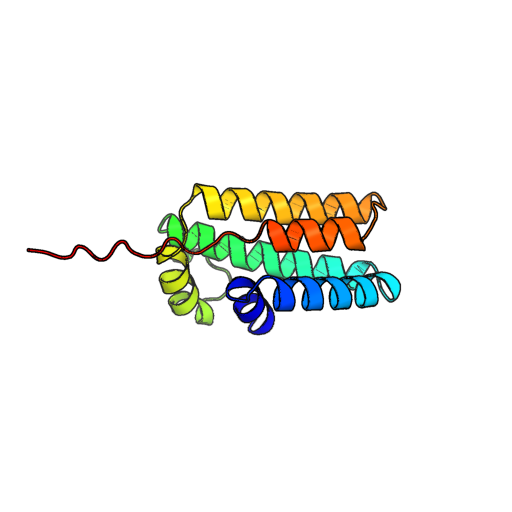 O 1
ATOM 827 N N . GLU A 1 104 ? 3.868 -0.252 -10.771 1.00 97.88 104 GLU A N 1
ATOM 828 C CA . GLU A 1 104 ? 2.772 0.349 -11.547 1.00 97.88 104 GLU A CA 1
ATOM 829 C C . GLU A 1 104 ? 1.426 -0.336 -11.257 1.00 97.88 104 GLU A C 1
ATOM 831 O O . GLU A 1 104 ? 0.416 0.334 -11.035 1.00 97.88 104 GLU A O 1
ATOM 836 N N . VAL A 1 105 ? 1.403 -1.671 -11.177 1.00 98.06 105 VAL A N 1
ATOM 837 C CA . VAL A 1 105 ? 0.195 -2.429 -10.807 1.00 98.06 105 VAL A CA 1
ATOM 838 C C . VAL A 1 105 ? -0.245 -2.103 -9.381 1.00 98.06 105 VAL A C 1
ATOM 840 O O . VAL A 1 105 ? -1.441 -1.926 -9.135 1.00 98.06 105 VAL A O 1
ATOM 843 N N . LEU A 1 106 ? 0.694 -1.964 -8.442 1.00 98.31 106 LEU A N 1
ATOM 844 C CA . LEU A 1 106 ? 0.376 -1.530 -7.083 1.00 98.31 106 LEU A CA 1
ATOM 845 C C . LEU A 1 106 ? -0.283 -0.143 -7.081 1.00 98.31 106 LEU A C 1
ATOM 847 O O . LEU A 1 106 ? -1.301 0.045 -6.420 1.00 98.31 106 LEU A O 1
ATOM 851 N N . MET A 1 107 ? 0.244 0.806 -7.860 1.00 97.50 107 MET A N 1
ATOM 852 C CA . MET A 1 107 ? -0.323 2.154 -7.986 1.00 97.50 107 MET A CA 1
ATOM 853 C C . MET A 1 107 ? -1.749 2.160 -8.549 1.00 97.50 107 MET A C 1
ATOM 855 O O . MET A 1 107 ? -2.609 2.901 -8.067 1.00 97.50 107 MET A O 1
ATOM 859 N N . LEU A 1 108 ? -2.023 1.306 -9.538 1.00 96.88 108 LEU A N 1
ATOM 860 C CA . LEU A 1 108 ? -3.368 1.106 -10.086 1.00 96.88 108 LEU A CA 1
ATOM 861 C C . LEU A 1 108 ? -4.329 0.454 -9.083 1.00 96.88 108 LEU A C 1
ATOM 863 O O . LEU A 1 108 ? -5.538 0.654 -9.174 1.00 96.88 108 LEU A O 1
ATOM 867 N N . SER A 1 109 ? -3.795 -0.310 -8.130 1.00 97.00 109 SER A N 1
ATOM 868 C CA . SER A 1 109 ? -4.578 -1.023 -7.116 1.00 97.00 109 SER A CA 1
ATOM 869 C C . SER A 1 109 ? -5.007 -0.132 -5.947 1.00 97.00 109 SER A C 1
ATOM 871 O O . SER A 1 109 ? -5.864 -0.545 -5.166 1.00 97.00 109 SER A O 1
ATOM 873 N N . ILE A 1 110 ? -4.447 1.080 -5.818 1.00 95.75 110 ILE A N 1
ATOM 874 C CA . ILE A 1 110 ? -4.876 2.044 -4.798 1.00 95.75 110 ILE A CA 1
ATOM 875 C C . ILE A 1 110 ? -6.356 2.378 -5.045 1.00 95.75 110 ILE A C 1
ATOM 877 O O . ILE A 1 110 ? -6.688 2.925 -6.109 1.00 95.75 110 ILE A O 1
ATOM 881 N N . PRO A 1 111 ? -7.250 2.085 -4.083 1.00 94.44 111 PRO A N 1
ATOM 882 C CA . PRO A 1 111 ? -8.679 2.237 -4.282 1.00 94.44 111 PRO A CA 1
ATOM 883 C C . PRO A 1 111 ? -9.050 3.707 -4.465 1.00 94.44 111 PRO A C 1
ATOM 885 O O . PRO A 1 111 ? -8.365 4.622 -4.005 1.00 94.44 111 PRO A O 1
ATOM 888 N N . ARG A 1 112 ? -10.174 3.938 -5.141 1.00 90.50 112 ARG A N 1
ATOM 889 C CA . ARG A 1 112 ? -10.797 5.260 -5.196 1.00 90.50 112 ARG A CA 1
ATOM 890 C C . ARG A 1 112 ? -11.665 5.446 -3.963 1.00 90.50 112 ARG A C 1
ATOM 892 O O . ARG A 1 112 ? -12.326 4.497 -3.538 1.00 90.50 112 ARG A O 1
ATOM 899 N N . ARG A 1 113 ? -11.670 6.663 -3.420 1.00 87.75 113 ARG A N 1
ATOM 900 C CA . ARG A 1 113 ? -12.593 7.022 -2.346 1.00 87.75 113 ARG A CA 1
ATOM 901 C C . ARG A 1 113 ? -14.021 6.849 -2.855 1.00 87.75 113 ARG A C 1
ATOM 903 O O . ARG A 1 113 ? -14.337 7.291 -3.958 1.00 87.75 113 ARG A O 1
ATOM 910 N N . GLU A 1 114 ? -14.861 6.194 -2.069 1.00 81.06 114 GLU A N 1
ATOM 911 C CA . GLU A 1 114 ? -16.300 6.241 -2.278 1.00 81.06 114 GLU A CA 1
ATOM 912 C C . GLU A 1 114 ? -16.731 7.676 -1.987 1.00 81.06 114 GLU A C 1
ATOM 914 O O . GLU A 1 114 ? -16.617 8.161 -0.859 1.00 81.06 114 GLU A O 1
ATOM 919 N N . GLU A 1 115 ? -17.144 8.398 -3.028 1.00 61.38 115 GLU A N 1
ATOM 920 C CA . GLU A 1 115 ? -17.810 9.677 -2.835 1.00 61.38 115 GLU A CA 1
ATOM 921 C C . GLU A 1 115 ? -19.033 9.414 -1.959 1.00 61.38 115 GLU A C 1
ATOM 923 O O . GLU A 1 115 ? -19.855 8.547 -2.271 1.00 61.38 115 GLU A O 1
ATOM 928 N N . ALA A 1 116 ? -19.140 10.130 -0.837 1.00 55.06 116 ALA A N 1
ATOM 929 C CA . ALA A 1 116 ? -20.371 10.129 -0.070 1.00 55.06 116 ALA A CA 1
ATOM 930 C C . ALA A 1 116 ? -21.467 10.587 -1.032 1.00 55.06 116 ALA A C 1
ATOM 932 O O . ALA A 1 116 ? -21.451 11.732 -1.487 1.00 55.06 116 ALA A O 1
ATOM 933 N N . ILE A 1 117 ? -22.368 9.672 -1.394 1.00 51.69 117 ILE A N 1
ATOM 934 C CA . ILE A 1 117 ? -23.530 9.991 -2.212 1.00 51.69 117 ILE A CA 1
ATOM 935 C C . ILE A 1 117 ? -24.262 11.069 -1.424 1.00 51.69 117 ILE A C 1
ATOM 937 O O . ILE A 1 117 ? -24.841 10.787 -0.375 1.00 51.69 117 ILE A O 1
ATOM 941 N N . GLY A 1 118 ? -24.154 12.319 -1.875 1.00 46.25 118 GLY A N 1
ATOM 942 C CA . GLY A 1 118 ? -24.899 13.415 -1.293 1.00 46.25 118 GLY A CA 1
ATOM 943 C C . GLY A 1 118 ? -26.364 13.045 -1.418 1.00 46.25 118 GLY A C 1
ATOM 944 O O . GLY A 1 118 ? -26.901 13.041 -2.528 1.00 46.25 118 GLY A O 1
ATOM 945 N N . VAL A 1 119 ? -26.986 12.684 -0.297 1.00 46.59 119 VAL A N 1
ATOM 946 C CA . VAL A 1 119 ? -28.435 12.621 -0.192 1.00 46.59 119 VAL A CA 1
ATOM 947 C C . VAL A 1 119 ? -28.895 14.040 -0.498 1.00 46.59 119 VAL A C 1
ATOM 949 O O . VAL A 1 119 ? -28.799 14.942 0.330 1.00 46.59 119 VAL A O 1
ATOM 952 N N . LYS A 1 120 ? -29.286 14.277 -1.750 1.00 46.03 120 LYS A N 1
ATOM 953 C CA . LYS A 1 120 ? -30.114 15.422 -2.090 1.00 46.03 120 LYS A CA 1
ATOM 954 C C . LYS A 1 120 ? -31.479 15.085 -1.513 1.00 46.03 120 LYS A C 1
ATOM 956 O O . LYS A 1 120 ? -32.296 14.483 -2.203 1.00 46.03 120 LYS A O 1
ATOM 961 N N . ASP A 1 121 ? -31.655 15.394 -0.233 1.00 44.09 121 ASP A N 1
ATOM 962 C CA . ASP A 1 121 ? -32.974 15.486 0.374 1.00 44.09 121 ASP A CA 1
ATOM 963 C C . ASP A 1 121 ? -33.775 16.490 -0.464 1.00 44.09 121 ASP A C 1
ATOM 965 O O . ASP A 1 121 ? -33.393 17.657 -0.604 1.00 44.09 121 ASP A O 1
ATOM 969 N N . GLY A 1 122 ? -34.828 15.984 -1.097 1.00 45.91 122 GLY A N 1
ATOM 970 C CA . GLY A 1 122 ? -35.866 16.737 -1.786 1.00 45.91 122 GLY A CA 1
ATOM 971 C C . GLY A 1 122 ? -37.216 16.349 -1.216 1.00 45.91 122 GLY A C 1
ATOM 972 O O . GLY A 1 122 ? -37.347 15.181 -0.784 1.00 45.91 122 GLY A O 1
#

Foldseek 3Di:
DVVLVCLLQDDLVVQLVVLVVLLVVCVVPVVVNVVVLVVVLLLLVCLLCVLVPNNVPRPDPVCSVVSVVQNQFDDNVLSVQLSVLSVVLSVCSVVVHDSSVSSSVSSVSSDGGRDPPPPPPD

InterPro domains:
  IPR008921 DNA polymerase III, clamp loader complex, gamma/delta/delta subunit, C-terminal [SSF48019] (7-109)
  IPR015199 DNA polymerase III, delta subunit, C-terminal [PF09115] (20-110)

Mean predicted aligned error: 4.92 Å

pLDDT: mean 90.32, std 11.92, range [44.09, 98.62]

Sequence (122 aa):
IERLLNITNADCEERFTYATELVAQFSRRKGAVQEVLDLWLDFWRDLLLVKVGCSEAITDVDLEATLVEMARGYNLTQIRAFINSIQAAGEQLRQNANPRLVLEVLMLSIPRREEAIGVKDG

Nearest PDB structures (foldseek):
  3glg-assembly2_H  TM=6.803E-01  e=9.078E-02  Escherichia coli K-12
  3glh-assembly3_L  TM=6.106E-01  e=8.176E-02  Escherichia coli K-12
  8vap-assembly1_D  TM=5.437E-01  e=4.365E-02  Escherichia coli

Secondary structure (DSSP, 8-state):
-HHHHHHHHS-HHHHHHHHHHHHHHHHH-HHHHHHHHHHHHHHHHHHHHHHTT-GGG-S-GGGHHHHHHHHHTS-HHHHHHHHHHHHHHHHHHHTT--HHHHHHHHHHHSPPP---------

Radius of gyration: 15.36 Å; Cα contacts (8 Å, |Δi|>4): 98; chains: 1; bounding box: 56×30×34 Å